Protein AF-A0A8B7SI83-F1 (afdb_monomer)

InterPro domains:
  IPR024132 Akirin [PTHR13293] (105-160)

Organism: Hipposideros armiger (NCBI:txid186990)

Foldseek 3Di:
DDDDDPDDDPPPPVVVVPDPDDPPDDDDDDDDDDDPDDDDPDDDDDDDDPDPDPDDPDDDDPDDPDPPVPDDPPVRVVVVVVVVVVVVVVVVVVVVVVVVVVVVVVVVVVVVVVVVVVVVVVVVVVVVVVVVVVVVVVVVVVVVVVCCVVPVPDPPPPDD

Secondary structure (DSSP, 8-state):
----------TTSGGGTS----SS--PPPPPPPPPS--PPS--PPPP------PPP----PPPPTT----PPPHHHHHHHHHHHHHHHHHHHHHHHHHHHHHHHHHHHHHHHHHHHHHHHHHHHHHHHHHHHHHHHHHHHHHHHHHHHHHHTTS------

Sequence (160 aa):
MACGATLKRPMEFEAALLSPGSPKRRRCAPLPGPTPGLRPPDAEPPPPLLQMQNPPPTLQQPAPPGSERRLPTPEQIFQNIKQEYSRYQRWRHLEVVLNQSEACVGIICERLLKDYEDKIREEYEQILNTKLAEQYESFVKFTHDQIMRRYGTRPTSYVS

Mean predicted aligned error: 20.82 Å

pLDDT: mean 72.77, std 23.45, range [38.47, 98.69]

Radius of gyration: 40.63 Å; Cα contacts (8 Å, |Δi|>4): 3; chains: 1; bounding box: 76×54×130 Å

Structure (mmCIF, N/CA/C/O backbone):
data_AF-A0A8B7SI83-F1
#
_entry.id   AF-A0A8B7SI83-F1
#
loop_
_atom_site.group_PDB
_atom_site.id
_atom_site.type_symbol
_atom_site.label_atom_id
_atom_site.label_alt_id
_atom_site.label_comp_id
_atom_site.label_asym_id
_atom_site.label_entity_id
_atom_site.label_seq_id
_atom_site.pdbx_PDB_ins_code
_atom_site.Cartn_x
_atom_site.Cartn_y
_atom_site.Cartn_z
_atom_site.occupancy
_atom_site.B_iso_or_equiv
_atom_site.auth_seq_id
_atom_site.auth_comp_id
_atom_site.auth_asym_id
_atom_site.auth_atom_id
_atom_site.pdbx_PDB_model_num
ATOM 1 N N . MET A 1 1 ? 41.510 -4.074 -10.017 1.00 46.84 1 MET A N 1
ATOM 2 C CA . MET A 1 1 ? 41.466 -4.038 -8.540 1.00 46.84 1 MET A CA 1
ATOM 3 C C . MET A 1 1 ? 40.777 -2.753 -8.098 1.00 46.84 1 MET A C 1
AT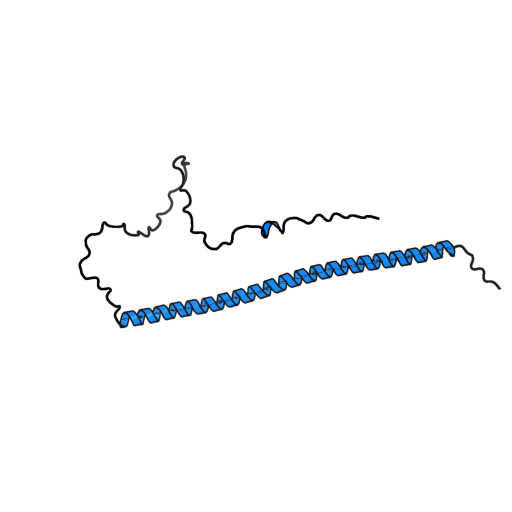OM 5 O O . MET A 1 1 ? 41.033 -1.732 -8.715 1.00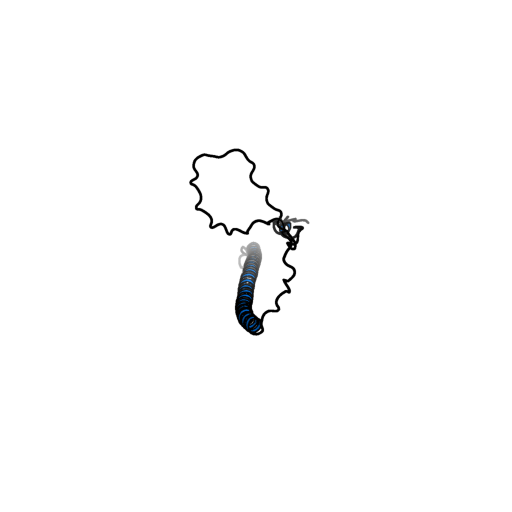 46.84 1 MET A O 1
ATOM 9 N N . ALA A 1 2 ? 39.937 -2.865 -7.061 1.00 47.00 2 ALA A N 1
ATOM 10 C CA . ALA A 1 2 ? 39.364 -1.832 -6.182 1.00 47.00 2 ALA A CA 1
ATOM 11 C C . ALA A 1 2 ? 38.602 -0.636 -6.799 1.00 47.00 2 ALA A C 1
ATOM 13 O O . ALA A 1 2 ? 39.195 0.344 -7.231 1.00 47.00 2 ALA A O 1
ATOM 14 N N . CYS A 1 3 ? 37.269 -0.663 -6.681 1.00 46.12 3 CYS A N 1
ATOM 15 C CA . CYS A 1 3 ? 36.423 0.532 -6.696 1.00 46.12 3 CYS A CA 1
ATOM 16 C C . CYS A 1 3 ? 35.542 0.489 -5.436 1.00 46.12 3 CYS A C 1
ATOM 18 O O . CYS A 1 3 ? 34.572 -0.262 -5.375 1.00 46.12 3 CYS A O 1
ATOM 20 N N . GLY A 1 4 ? 35.948 1.205 -4.386 1.00 49.06 4 GLY A N 1
ATOM 21 C CA . GLY A 1 4 ? 35.218 1.291 -3.121 1.00 49.06 4 GLY A CA 1
ATOM 22 C C . GLY A 1 4 ? 34.295 2.504 -3.123 1.00 49.06 4 GLY A C 1
ATOM 23 O O . GLY A 1 4 ? 34.754 3.620 -2.907 1.00 49.06 4 GLY A O 1
ATOM 24 N N . ALA A 1 5 ? 33.004 2.293 -3.376 1.00 52.00 5 ALA A N 1
ATOM 25 C CA . ALA A 1 5 ? 31.980 3.311 -3.173 1.00 52.00 5 ALA A CA 1
ATOM 26 C C . ALA A 1 5 ? 31.503 3.254 -1.714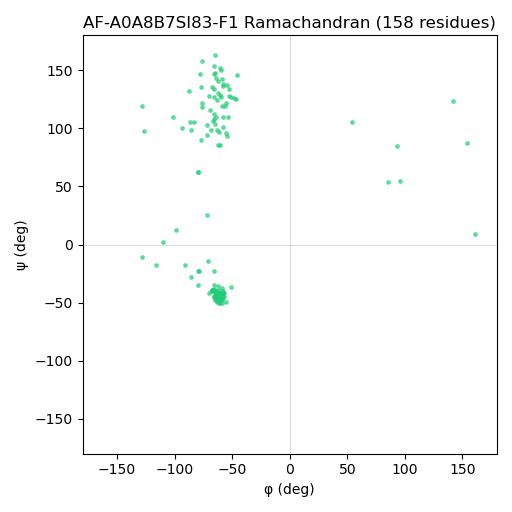 1.00 52.00 5 ALA A C 1
ATOM 28 O O . ALA A 1 5 ? 30.782 2.338 -1.319 1.00 52.00 5 ALA A O 1
ATOM 29 N N . THR A 1 6 ? 31.913 4.217 -0.891 1.00 56.81 6 THR A N 1
ATOM 30 C CA . THR A 1 6 ? 31.430 4.344 0.490 1.00 56.81 6 THR A CA 1
ATOM 31 C C . THR A 1 6 ? 30.034 4.963 0.472 1.00 56.81 6 THR A C 1
ATOM 33 O O . THR A 1 6 ? 29.881 6.183 0.518 1.00 56.81 6 THR A O 1
ATOM 36 N N . LEU A 1 7 ? 28.994 4.132 0.387 1.00 47.88 7 LEU A N 1
ATOM 37 C CA . LEU A 1 7 ? 27.621 4.578 0.617 1.00 47.88 7 LEU A CA 1
ATOM 38 C C . LEU A 1 7 ? 27.481 4.975 2.095 1.00 47.88 7 LEU A C 1
ATOM 40 O O . LEU A 1 7 ? 27.459 4.120 2.983 1.00 47.88 7 LEU A O 1
ATOM 44 N N . LYS A 1 8 ? 27.412 6.284 2.371 1.00 60.12 8 LYS A N 1
ATOM 45 C CA . LYS A 1 8 ? 27.001 6.812 3.679 1.00 60.12 8 LYS A CA 1
ATOM 46 C C . LYS A 1 8 ? 25.598 6.281 3.979 1.00 60.12 8 LYS A C 1
ATOM 48 O O . LYS A 1 8 ? 24.634 6.706 3.350 1.00 60.12 8 LYS A O 1
ATOM 53 N N . ARG A 1 9 ? 25.475 5.373 4.949 1.00 57.16 9 ARG A N 1
ATOM 54 C CA . ARG A 1 9 ? 24.176 5.053 5.554 1.00 57.16 9 ARG A CA 1
ATOM 55 C C . ARG A 1 9 ? 23.689 6.308 6.298 1.00 57.16 9 ARG A C 1
ATOM 57 O O . ARG A 1 9 ? 24.461 6.821 7.111 1.00 57.16 9 ARG A O 1
ATOM 64 N N . PRO A 1 10 ? 22.472 6.825 6.060 1.00 52.47 10 PRO A N 1
ATOM 65 C CA . PRO A 1 10 ? 21.896 7.831 6.941 1.00 52.47 10 PRO A CA 1
ATOM 66 C C . PRO A 1 10 ? 21.642 7.179 8.306 1.00 52.47 10 PRO A C 1
ATOM 68 O O . PRO A 1 10 ? 20.785 6.311 8.461 1.00 52.47 10 PRO A O 1
ATOM 71 N N . MET A 1 11 ? 22.460 7.553 9.289 1.00 53.53 11 MET A N 1
ATOM 72 C CA . MET A 1 11 ? 22.393 7.071 10.666 1.00 53.53 11 MET A CA 1
ATOM 73 C C . MET A 1 11 ? 21.290 7.820 11.433 1.00 53.53 11 MET A C 1
ATOM 75 O O . MET A 1 11 ? 21.576 8.546 12.374 1.00 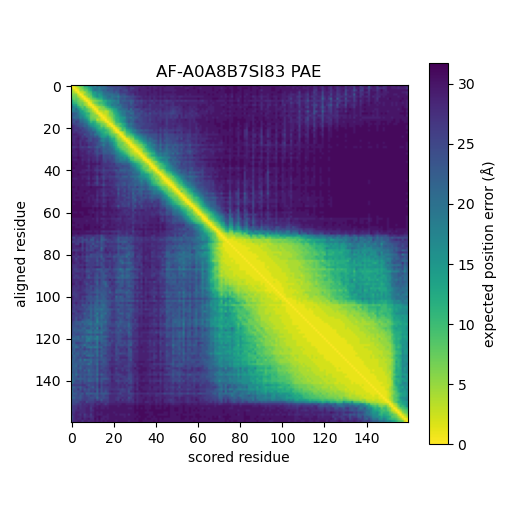53.53 11 MET A O 1
ATOM 79 N N . GLU A 1 12 ? 20.031 7.680 11.013 1.00 55.41 12 GLU A N 1
ATOM 80 C CA . GLU A 1 12 ? 18.885 8.186 11.795 1.00 55.41 12 GLU A CA 1
ATOM 81 C C . GLU A 1 12 ? 17.947 7.080 12.291 1.00 55.41 12 GLU A C 1
ATOM 83 O O . GLU A 1 12 ? 17.223 7.289 13.259 1.00 55.41 12 GLU A O 1
ATOM 88 N N . PHE A 1 13 ? 17.994 5.872 11.719 1.00 42.78 13 PHE A N 1
ATOM 89 C CA . PHE A 1 13 ? 17.042 4.821 12.096 1.00 42.78 13 PHE A CA 1
ATOM 90 C C . PHE A 1 13 ? 17.457 3.995 13.333 1.00 42.78 13 PHE A C 1
ATOM 92 O O . PHE A 1 13 ? 16.597 3.526 14.073 1.00 42.78 13 PHE A O 1
ATOM 99 N N . GLU A 1 14 ? 18.756 3.846 13.629 1.00 46.41 14 GLU A N 1
ATOM 100 C CA . GLU A 1 14 ? 19.207 3.031 14.778 1.00 46.41 14 GLU A CA 1
ATOM 101 C C . GLU A 1 14 ? 19.086 3.729 16.142 1.00 46.41 14 GLU A C 1
ATOM 103 O O . GLU A 1 14 ? 18.952 3.055 17.165 1.00 46.41 14 GLU A O 1
ATOM 108 N N . ALA A 1 15 ? 19.055 5.066 16.187 1.00 51.84 15 ALA A N 1
ATOM 109 C CA . ALA A 1 15 ? 18.911 5.801 17.447 1.00 51.84 15 ALA A CA 1
ATOM 110 C C . ALA A 1 15 ? 17.538 5.571 18.116 1.00 51.84 15 ALA A C 1
ATOM 112 O O . ALA A 1 15 ? 17.412 5.702 19.334 1.00 51.84 15 ALA A O 1
ATOM 113 N N . ALA A 1 16 ? 16.521 5.172 17.342 1.00 51.03 16 ALA A N 1
ATOM 114 C CA . ALA A 1 16 ? 15.191 4.848 17.854 1.00 51.03 16 ALA A CA 1
ATOM 115 C C . ALA A 1 16 ? 15.102 3.443 18.484 1.00 51.03 16 ALA A C 1
ATOM 117 O O . ALA A 1 16 ? 14.237 3.214 19.329 1.00 51.03 16 ALA A O 1
ATOM 118 N N . LEU A 1 17 ? 15.996 2.513 18.118 1.00 47.44 17 LEU A N 1
ATOM 119 C CA . LEU A 1 17 ? 15.967 1.122 18.599 1.00 47.44 17 LEU A CA 1
ATOM 120 C C . LEU A 1 17 ? 16.792 0.896 19.874 1.00 47.44 17 LEU A C 1
ATOM 122 O O . LEU A 1 17 ? 16.575 -0.089 20.576 1.00 47.44 17 LEU A O 1
ATOM 126 N N . LEU A 1 18 ? 17.705 1.814 20.205 1.00 50.91 18 LEU A N 1
ATOM 127 C CA . LEU A 1 18 ? 18.570 1.735 21.389 1.00 50.91 18 LEU A CA 1
ATOM 128 C C . LEU A 1 18 ? 18.072 2.573 22.577 1.00 50.91 18 LEU A C 1
ATOM 130 O O . LEU A 1 18 ? 18.808 2.760 23.544 1.00 50.91 18 LEU A O 1
ATOM 134 N N . SER A 1 19 ? 16.830 3.070 22.543 1.00 45.09 19 SER A N 1
ATOM 135 C CA . SER A 1 19 ? 16.259 3.799 23.679 1.00 45.09 19 SER A CA 1
ATOM 136 C C . SER A 1 19 ? 16.015 2.845 24.865 1.00 45.09 19 SER A C 1
ATOM 138 O O . SER A 1 19 ? 15.183 1.939 24.761 1.00 45.09 19 SER A O 1
ATOM 140 N N . PRO A 1 20 ? 16.698 3.011 26.014 1.00 46.06 20 PRO A N 1
ATOM 141 C CA . PRO A 1 20 ? 16.449 2.195 27.188 1.00 46.06 20 PRO A CA 1
ATOM 142 C C . PRO A 1 20 ? 15.260 2.779 27.958 1.00 46.06 20 PRO A C 1
ATOM 144 O O . PRO A 1 20 ? 15.399 3.787 28.649 1.00 46.06 20 PRO A O 1
ATOM 147 N N . GLY A 1 21 ? 14.088 2.140 27.885 1.00 40.12 21 GLY A N 1
ATOM 148 C CA . GLY A 1 21 ? 13.020 2.414 28.853 1.00 40.12 21 GLY A CA 1
ATOM 149 C C . GLY A 1 21 ? 11.593 2.154 28.382 1.00 40.12 21 GLY A C 1
ATOM 150 O O . GLY A 1 21 ? 10.886 3.065 27.966 1.00 40.12 21 GLY A O 1
ATOM 151 N N . SER A 1 22 ? 11.132 0.919 28.553 1.00 38.47 22 SER A N 1
ATOM 152 C CA . SER A 1 22 ? 9.735 0.491 28.423 1.00 38.47 22 SER A CA 1
ATOM 153 C C . SER A 1 22 ? 8.760 1.379 29.241 1.00 38.47 22 SER A C 1
ATOM 155 O O . SER A 1 22 ? 8.934 1.491 30.456 1.00 38.47 22 SER A O 1
ATOM 157 N N . PRO A 1 23 ? 7.679 1.954 28.665 1.00 49.28 23 PRO A N 1
ATOM 158 C CA . PRO A 1 23 ? 6.766 2.878 29.369 1.00 49.28 23 PRO A CA 1
ATOM 159 C C . PRO A 1 23 ? 5.814 2.286 30.432 1.00 49.28 23 PRO A C 1
ATOM 161 O O . PRO A 1 23 ? 4.764 2.871 30.710 1.00 49.28 23 PRO A O 1
ATOM 164 N N . LYS A 1 24 ? 6.121 1.148 31.067 1.00 48.81 24 LYS A N 1
ATOM 165 C CA . LYS A 1 24 ? 5.250 0.550 32.098 1.00 48.81 24 LYS A CA 1
ATOM 166 C C . LYS A 1 24 ? 5.812 0.862 33.489 1.00 48.81 24 LYS A C 1
ATOM 168 O O . LYS A 1 24 ? 6.813 0.286 33.894 1.00 48.81 24 LYS A O 1
ATOM 173 N N . ARG A 1 25 ? 5.105 1.739 34.223 1.00 52.25 25 ARG A N 1
ATOM 174 C CA . ARG A 1 25 ? 5.351 2.252 35.599 1.00 52.25 25 ARG A CA 1
ATOM 175 C C . ARG A 1 25 ? 6.090 3.596 35.708 1.00 52.25 25 ARG A C 1
ATOM 177 O O . ARG A 1 25 ? 7.017 3.734 36.498 1.00 52.25 25 ARG A O 1
ATOM 184 N N . ARG A 1 26 ? 5.593 4.648 35.051 1.00 51.69 26 ARG A N 1
ATOM 185 C CA . ARG A 1 26 ? 5.762 6.009 35.593 1.00 51.69 26 ARG A CA 1
ATOM 186 C C . ARG A 1 26 ? 4.625 6.292 36.576 1.00 51.69 26 ARG A C 1
ATOM 188 O O . ARG A 1 26 ? 3.517 6.623 36.174 1.00 51.69 26 ARG A O 1
ATOM 195 N N . ARG A 1 27 ? 4.896 6.138 37.877 1.00 56.69 27 ARG A N 1
ATOM 196 C CA . ARG A 1 27 ? 4.159 6.904 38.894 1.00 56.69 27 ARG A CA 1
ATOM 197 C C . ARG A 1 27 ? 4.460 8.375 38.622 1.00 56.69 27 ARG A C 1
ATOM 199 O O . ARG A 1 27 ? 5.628 8.723 38.468 1.00 56.69 27 ARG A O 1
ATOM 206 N N . CYS A 1 28 ? 3.432 9.212 38.549 1.00 48.41 28 CYS A N 1
ATOM 207 C CA . CYS A 1 28 ? 3.611 10.653 38.447 1.00 48.41 28 CYS A CA 1
ATOM 208 C C . CYS A 1 28 ? 4.453 11.138 39.638 1.00 48.41 28 CYS A C 1
ATOM 210 O O . CYS A 1 28 ? 4.057 10.946 40.788 1.00 48.41 28 CYS A O 1
ATOM 212 N N . ALA A 1 29 ? 5.614 11.732 39.364 1.00 58.22 29 ALA A N 1
ATOM 213 C CA . ALA A 1 29 ? 6.311 12.557 40.340 1.00 58.22 29 ALA A CA 1
ATOM 214 C C . ALA A 1 29 ? 5.589 13.917 40.401 1.00 58.22 29 ALA A C 1
ATOM 216 O O . ALA A 1 29 ? 5.250 14.448 39.338 1.00 58.22 29 ALA A O 1
ATOM 217 N N . PRO A 1 30 ? 5.320 14.484 41.589 1.00 46.69 30 PRO A N 1
ATOM 218 C CA . PRO A 1 30 ? 4.791 15.838 41.693 1.00 46.69 30 PRO A CA 1
ATOM 219 C C . PRO A 1 30 ? 5.790 16.821 41.074 1.00 46.69 30 PRO A C 1
ATOM 221 O O . PRO A 1 30 ? 6.977 16.783 41.396 1.00 46.69 30 PRO A O 1
ATOM 224 N N . LEU A 1 31 ? 5.317 17.677 40.168 1.00 49.19 31 LEU A N 1
ATOM 225 C CA . LEU A 1 31 ? 6.125 18.760 39.614 1.00 49.19 31 LEU A CA 1
ATOM 226 C C . LEU A 1 31 ? 6.534 19.726 40.744 1.00 49.19 31 LEU A C 1
ATOM 228 O O . LEU A 1 31 ? 5.705 19.999 41.619 1.00 49.19 31 LEU A O 1
ATOM 232 N N . PRO A 1 32 ? 7.769 20.263 40.745 1.00 52.22 32 PRO A N 1
ATOM 233 C CA . PRO A 1 32 ? 8.152 21.321 41.672 1.00 52.22 32 PRO A CA 1
ATOM 234 C C . PRO A 1 32 ? 7.238 22.535 41.467 1.00 52.22 32 PRO A C 1
ATOM 236 O O . PRO A 1 32 ? 7.061 22.998 40.340 1.00 52.22 32 PRO A O 1
ATOM 239 N N . GLY A 1 33 ? 6.626 23.018 42.549 1.00 53.41 33 GLY A N 1
ATOM 240 C CA . GLY A 1 33 ? 5.800 24.224 42.528 1.00 53.41 33 GLY A CA 1
ATOM 241 C C . GLY A 1 33 ? 6.613 25.486 42.193 1.00 53.41 33 GLY A C 1
ATOM 242 O O . GLY A 1 33 ? 7.842 25.469 42.296 1.00 53.41 33 GLY A O 1
ATOM 243 N N . PRO A 1 34 ? 5.947 26.588 41.804 1.00 47.03 34 PRO A N 1
ATOM 244 C CA . PRO A 1 34 ? 6.630 27.822 41.445 1.00 47.03 34 PRO A CA 1
ATOM 245 C C . PRO A 1 34 ? 7.300 28.463 42.667 1.00 47.03 34 PRO A C 1
ATOM 247 O O . PRO A 1 34 ? 6.708 28.574 43.742 1.00 47.03 34 PRO A O 1
ATOM 250 N N . THR A 1 35 ? 8.542 28.901 42.476 1.00 45.00 35 THR A N 1
ATOM 251 C CA . THR A 1 35 ? 9.337 29.700 43.412 1.00 45.00 35 THR A CA 1
ATOM 252 C C . THR A 1 35 ? 8.622 31.016 43.762 1.00 45.00 35 THR A C 1
ATOM 254 O O . THR A 1 35 ? 8.112 31.686 42.861 1.00 45.00 35 THR A O 1
ATOM 257 N N . PRO A 1 36 ? 8.595 31.447 45.038 1.00 42.16 36 PRO A N 1
ATOM 258 C CA . PRO A 1 36 ? 8.058 32.750 45.409 1.00 42.16 36 PRO A CA 1
ATOM 259 C C . PRO A 1 36 ? 9.053 33.852 45.041 1.00 42.16 36 PRO A C 1
ATOM 261 O O . PRO A 1 36 ? 10.154 33.909 45.584 1.00 42.16 36 PRO A O 1
ATOM 264 N N . GLY A 1 37 ? 8.648 34.753 44.155 1.00 49.56 37 GLY A N 1
ATOM 265 C CA . GLY A 1 37 ? 9.370 35.994 43.897 1.00 49.56 37 GLY A CA 1
ATOM 266 C C . GLY A 1 37 ? 9.347 36.352 42.422 1.00 49.56 37 GLY A C 1
ATOM 267 O O . GLY A 1 37 ? 9.823 35.580 41.603 1.00 49.56 37 GLY A O 1
ATOM 268 N N . LEU A 1 38 ? 8.843 37.554 42.135 1.00 43.66 38 LEU A N 1
ATOM 269 C CA . LEU A 1 38 ? 8.639 38.189 40.824 1.00 43.66 38 LEU A CA 1
ATOM 270 C C . LEU A 1 38 ? 7.233 37.967 40.232 1.00 43.66 38 LEU A C 1
ATOM 272 O O . LEU A 1 38 ? 6.990 37.086 39.414 1.00 43.66 38 LEU A O 1
ATOM 276 N N . ARG A 1 39 ? 6.295 38.830 40.651 1.00 46.56 39 ARG A N 1
ATOM 277 C CA . ARG A 1 39 ? 5.042 39.109 39.930 1.00 46.56 39 ARG A CA 1
ATOM 278 C C . ARG A 1 39 ? 5.276 40.229 38.903 1.00 46.56 39 ARG A C 1
ATOM 280 O O . ARG A 1 39 ? 5.798 41.269 39.304 1.00 46.56 39 ARG A O 1
ATOM 287 N N . PRO A 1 40 ? 4.834 40.082 37.646 1.00 42.75 40 PRO A N 1
ATOM 288 C CA . PRO A 1 40 ? 4.519 41.206 36.761 1.00 42.75 40 PRO A CA 1
ATOM 289 C C . PRO A 1 40 ? 3.146 41.818 37.128 1.00 42.75 40 PRO A C 1
ATOM 291 O O . PRO A 1 40 ? 2.267 41.068 37.568 1.00 42.75 40 PRO A O 1
ATOM 294 N N . PRO A 1 41 ? 2.932 43.141 36.979 1.00 52.06 41 PRO A N 1
ATOM 295 C CA . PRO A 1 41 ? 1.600 43.739 37.046 1.00 52.06 41 PRO A CA 1
ATOM 296 C C . PRO A 1 41 ? 0.853 43.439 35.732 1.00 52.06 41 PRO A C 1
ATOM 298 O O . PRO A 1 41 ? 1.493 43.184 34.720 1.00 52.06 41 PRO A O 1
ATOM 301 N N . ASP A 1 42 ? -0.477 43.479 35.743 1.00 52.00 42 ASP A N 1
ATOM 302 C CA . ASP A 1 42 ? -1.368 43.296 34.577 1.00 52.00 42 ASP A CA 1
ATOM 303 C C . ASP A 1 42 ? -1.749 41.861 34.181 1.00 52.00 42 ASP A C 1
ATOM 305 O O . ASP A 1 42 ? -1.693 41.469 33.017 1.00 52.00 42 ASP A O 1
ATOM 309 N N . ALA A 1 43 ? -2.284 41.101 35.139 1.00 45.50 43 ALA A N 1
ATOM 310 C CA . ALA A 1 43 ? -3.194 40.004 34.815 1.00 45.50 43 ALA A CA 1
ATOM 311 C C . ALA A 1 43 ? -4.489 40.116 35.636 1.00 45.50 43 ALA A C 1
ATOM 313 O O . ALA A 1 43 ? -4.463 40.090 36.867 1.00 45.50 43 ALA A O 1
ATOM 314 N N . GLU A 1 44 ? -5.602 40.258 34.914 1.00 48.50 44 GLU A N 1
ATOM 315 C CA . GLU A 1 44 ? -6.992 40.170 35.380 1.00 48.50 44 GLU A CA 1
ATOM 316 C C . GLU A 1 44 ? -7.227 38.945 36.291 1.00 48.50 44 GLU A C 1
ATOM 318 O O . GLU A 1 44 ? -6.617 37.888 36.079 1.00 48.50 44 GLU A O 1
ATOM 323 N N . PRO A 1 45 ? -8.112 39.045 37.302 1.00 57.88 45 PRO A N 1
ATOM 324 C CA . PRO A 1 45 ? -8.393 37.930 38.193 1.00 57.88 45 PRO A CA 1
ATOM 325 C C . PRO A 1 45 ? -9.079 36.778 37.433 1.00 57.88 45 PRO A C 1
ATOM 327 O O . PRO A 1 45 ? -10.039 37.004 36.695 1.00 57.88 45 PRO A O 1
ATOM 330 N N . PRO A 1 46 ? -8.641 35.518 37.617 1.00 55.50 46 PRO A N 1
ATOM 331 C CA . PRO A 1 46 ? -9.332 34.373 37.039 1.00 55.50 46 PRO A CA 1
ATOM 332 C C . PRO A 1 46 ? -10.729 34.210 37.670 1.00 55.50 46 PRO A C 1
ATOM 334 O O . PRO A 1 46 ? -10.898 34.482 38.864 1.00 55.50 46 PRO A O 1
ATOM 337 N N . PRO A 1 47 ? -11.735 33.742 36.904 1.00 56.97 47 PRO A N 1
ATOM 338 C CA . PRO A 1 47 ? -13.083 33.524 37.421 1.00 56.97 47 PRO A CA 1
ATOM 339 C C . PRO A 1 47 ? -13.066 32.501 38.569 1.00 56.97 47 PRO A C 1
ATOM 341 O O . PRO A 1 47 ? -12.216 31.603 38.577 1.00 56.97 47 PRO A O 1
ATOM 344 N N . PRO A 1 48 ? -13.994 32.599 39.543 1.00 50.22 48 PRO A N 1
ATOM 345 C CA . PRO A 1 48 ? -14.011 31.694 40.680 1.00 50.22 48 PRO A CA 1
ATOM 346 C C . PRO A 1 48 ? -14.285 30.276 40.182 1.00 50.22 48 PRO A C 1
ATOM 348 O O . PRO A 1 48 ? -15.383 29.945 39.733 1.00 50.22 48 PRO A O 1
ATOM 351 N N . LEU A 1 49 ? -13.257 29.432 40.262 1.00 47.06 49 LEU A N 1
ATOM 352 C CA . LEU A 1 49 ? -13.398 27.993 40.122 1.00 47.06 49 LEU A CA 1
ATOM 353 C C . LEU A 1 49 ? -14.434 27.546 41.152 1.00 47.06 49 LEU A C 1
ATOM 355 O O . LEU A 1 49 ? -14.247 27.778 42.348 1.00 47.06 49 LEU A O 1
ATOM 359 N N . LEU A 1 50 ? -15.519 26.915 40.691 1.00 44.50 50 LEU A N 1
ATOM 360 C CA . LEU A 1 50 ? -16.422 26.160 41.551 1.00 44.50 50 LEU A CA 1
ATOM 361 C C . LEU A 1 50 ? -15.580 25.119 42.282 1.00 44.50 50 LEU A C 1
ATOM 363 O O . LEU A 1 50 ? -15.226 24.067 41.748 1.00 44.50 50 LEU A O 1
ATOM 367 N N . GLN A 1 51 ? -15.192 25.483 43.496 1.00 43.22 51 GLN A N 1
ATOM 368 C CA . GLN A 1 51 ? -14.385 24.682 44.379 1.00 43.22 51 GLN A CA 1
ATOM 369 C C . GLN A 1 51 ? -15.228 23.458 44.720 1.00 43.22 51 GLN A C 1
ATOM 371 O O . GLN A 1 51 ? -16.167 23.536 45.511 1.00 43.22 51 GLN A O 1
ATOM 376 N N . MET A 1 52 ? -14.910 22.320 44.104 1.00 47.38 52 MET A N 1
ATOM 377 C CA . MET A 1 52 ? -15.260 21.022 44.665 1.00 47.38 52 MET A CA 1
ATOM 378 C C . MET A 1 52 ? -14.530 20.918 46.002 1.00 47.38 52 MET A C 1
ATOM 380 O O . MET A 1 52 ? -13.392 20.457 46.084 1.00 47.38 52 MET A O 1
ATOM 384 N N . GLN A 1 53 ? -15.165 21.458 47.042 1.00 41.84 53 GLN A N 1
ATOM 385 C CA . GLN A 1 53 ? -14.740 21.312 48.420 1.00 41.84 53 GLN A CA 1
ATOM 386 C C . GLN A 1 53 ? -14.836 19.830 48.767 1.00 41.84 53 GLN A C 1
ATOM 388 O O . GLN A 1 53 ? -15.900 19.317 49.103 1.00 41.84 53 GLN A O 1
ATOM 393 N N . ASN A 1 54 ? -13.701 19.140 48.697 1.00 38.47 54 ASN A N 1
ATOM 394 C CA . ASN A 1 54 ? -13.479 18.019 49.590 1.00 38.47 54 ASN A CA 1
ATOM 395 C C . ASN A 1 54 ? -13.466 18.586 51.021 1.00 38.47 54 ASN A C 1
ATOM 397 O O . ASN A 1 54 ? -12.696 19.517 51.281 1.00 38.47 54 ASN A O 1
ATOM 401 N N . PRO A 1 55 ? -14.306 18.080 51.939 1.00 44.81 55 PRO A N 1
ATOM 402 C CA . PRO A 1 55 ? -14.306 18.556 53.313 1.00 44.81 55 PRO A CA 1
ATOM 403 C C . PRO A 1 55 ? -12.966 18.230 54.004 1.00 44.81 55 PRO A C 1
ATOM 405 O O . PRO A 1 55 ? -12.337 17.216 53.683 1.00 44.81 55 PRO A O 1
ATOM 408 N N . PRO A 1 56 ? -12.502 19.081 54.939 1.00 44.72 5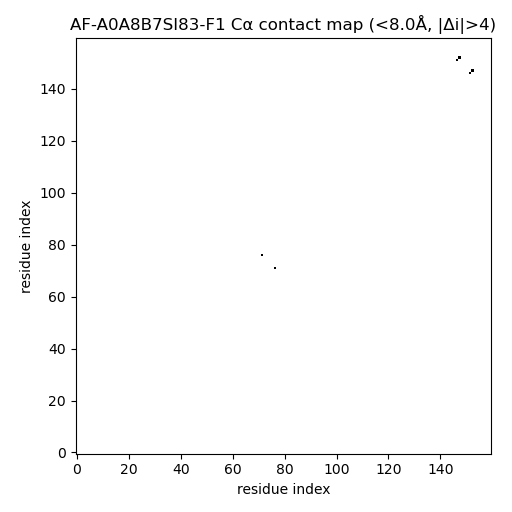6 PRO A N 1
ATOM 409 C CA . PRO A 1 56 ? -11.238 18.884 55.646 1.00 44.72 56 PRO A CA 1
ATOM 410 C C . PRO A 1 56 ? -11.283 17.629 56.538 1.00 44.72 56 PRO A C 1
ATOM 412 O O . PRO A 1 56 ? -12.361 17.264 57.016 1.00 44.72 56 PRO A O 1
ATOM 415 N N . PRO A 1 57 ? -10.132 16.983 56.822 1.00 45.59 57 PRO A N 1
ATOM 416 C CA . PRO A 1 57 ? -10.076 15.881 57.773 1.00 45.59 57 PRO A CA 1
ATOM 417 C C . PRO A 1 57 ? -10.338 16.450 59.168 1.00 45.59 57 PRO A C 1
ATOM 419 O O . PRO A 1 57 ? -9.469 17.048 59.799 1.00 45.59 57 PRO A O 1
ATOM 422 N N . THR A 1 58 ? -11.575 16.322 59.635 1.00 42.09 58 THR A N 1
ATOM 423 C CA . THR A 1 58 ? -11.936 16.661 61.007 1.00 42.09 58 THR A CA 1
ATOM 424 C C . THR A 1 58 ? -11.304 15.615 61.918 1.00 42.09 58 THR A C 1
ATOM 426 O O . THR A 1 58 ? -11.458 14.414 61.689 1.00 42.09 58 THR A O 1
ATOM 429 N N . LEU A 1 59 ? -10.562 16.074 62.929 1.00 46.31 59 LEU A N 1
ATOM 430 C CA .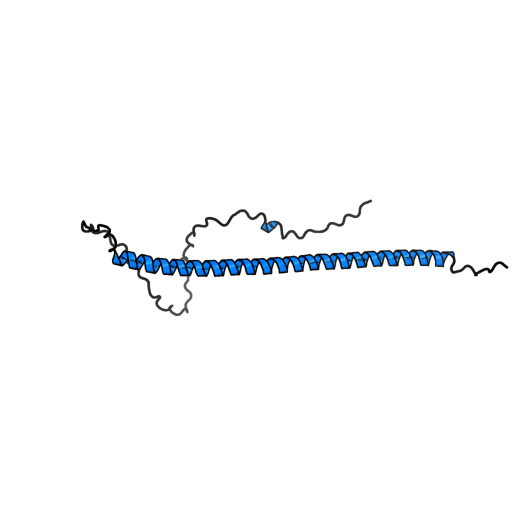 LEU A 1 59 ? -10.056 15.240 64.015 1.00 46.31 59 LEU A CA 1
ATOM 431 C C . LEU A 1 59 ? -11.187 14.349 64.541 1.00 46.31 59 LEU A C 1
ATOM 433 O O . LEU A 1 59 ? -12.273 14.815 64.879 1.00 46.31 59 LEU A O 1
ATOM 437 N N . GLN A 1 60 ? -10.899 13.055 64.532 1.00 43.75 60 GLN A N 1
ATOM 438 C CA . GLN A 1 60 ? -11.797 11.942 64.785 1.00 43.75 60 GLN A CA 1
ATOM 439 C C . GLN A 1 60 ? -12.432 12.074 66.182 1.00 43.75 60 GLN A C 1
ATOM 441 O O . GLN A 1 60 ? -11.803 11.764 67.191 1.00 43.75 60 GLN A O 1
ATOM 446 N N . GLN A 1 61 ? -13.685 12.534 66.253 1.00 47.06 61 GLN A N 1
ATOM 447 C CA . GLN A 1 61 ? -14.549 12.194 67.386 1.00 47.06 61 GLN A CA 1
ATOM 448 C C . GLN A 1 61 ? -14.793 10.674 67.364 1.00 47.06 61 GLN A C 1
ATOM 450 O O . GLN A 1 61 ? -14.919 10.108 66.271 1.00 47.06 61 GLN A O 1
ATOM 455 N N . PRO A 1 62 ? -14.868 9.994 68.524 1.00 42.56 62 PRO A N 1
ATOM 456 C CA . PRO A 1 62 ? -15.186 8.572 68.570 1.00 42.56 62 PRO A CA 1
ATOM 457 C C . PRO A 1 62 ? -16.548 8.337 67.913 1.00 42.56 62 PRO A C 1
ATOM 459 O O . PRO A 1 62 ? -17.557 8.902 68.334 1.00 42.56 62 PRO A O 1
ATOM 462 N N . ALA A 1 63 ? -16.562 7.538 66.848 1.00 45.69 63 ALA A N 1
ATOM 463 C CA . ALA A 1 63 ? -17.783 7.170 66.151 1.00 45.69 63 ALA A CA 1
ATOM 464 C C . ALA A 1 63 ? -18.758 6.461 67.114 1.00 45.69 63 ALA A C 1
ATOM 466 O O . ALA A 1 63 ? -18.311 5.668 67.949 1.00 45.69 63 ALA A O 1
ATOM 467 N N . PRO A 1 64 ? -20.079 6.695 66.999 1.00 50.91 64 PRO A N 1
ATOM 468 C CA . PRO A 1 64 ? -21.061 5.913 67.738 1.00 50.91 64 PRO A CA 1
ATOM 469 C C . PRO A 1 64 ? -20.909 4.420 67.386 1.00 50.91 64 PRO A C 1
ATOM 471 O O . PRO A 1 64 ? -20.711 4.084 66.212 1.00 50.91 64 PRO A O 1
ATOM 474 N N . PRO A 1 65 ? -20.993 3.509 68.372 1.00 48.72 65 PRO A N 1
ATOM 475 C CA . PRO A 1 65 ? -20.889 2.079 68.128 1.00 48.72 65 PRO A CA 1
ATOM 476 C C . PRO A 1 65 ? -22.174 1.627 67.430 1.00 48.72 65 PRO A C 1
ATOM 478 O O . PRO A 1 65 ? -23.225 1.533 68.056 1.00 48.72 65 PRO A O 1
ATOM 481 N N . GLY A 1 66 ? -22.119 1.409 66.115 1.00 46.59 66 GLY A N 1
ATOM 482 C CA . GLY A 1 66 ? -23.298 0.930 65.388 1.00 46.59 66 GLY A CA 1
ATOM 483 C C . GLY A 1 66 ? -23.323 1.110 63.876 1.00 46.59 66 GLY A C 1
ATOM 484 O O . GLY A 1 66 ? -24.360 0.855 63.271 1.00 46.59 66 GLY A O 1
ATOM 485 N N . SER A 1 67 ? -22.233 1.513 63.219 1.00 46.72 67 SER A N 1
ATOM 486 C CA . SER A 1 67 ? -22.133 1.395 61.761 1.00 46.72 67 SER A CA 1
ATOM 487 C C . SER A 1 67 ? -21.776 -0.041 61.372 1.00 46.72 67 SER A C 1
ATOM 489 O O . SER A 1 67 ? -20.749 -0.310 60.748 1.00 46.72 67 SER A O 1
ATOM 491 N N . GLU A 1 68 ? -22.668 -0.982 61.700 1.00 43.66 68 GLU A N 1
ATOM 492 C CA . GLU A 1 68 ? -22.803 -2.160 60.851 1.00 43.66 68 GLU A CA 1
ATOM 493 C C . GLU A 1 68 ? -22.910 -1.628 59.422 1.00 43.66 68 GLU A C 1
ATOM 495 O O . GLU A 1 68 ? -23.705 -0.723 59.144 1.00 43.66 68 GLU A O 1
ATOM 500 N N . ARG A 1 69 ? -22.058 -2.117 58.518 1.00 56.50 69 ARG A N 1
ATOM 501 C CA . ARG A 1 69 ? -22.265 -1.929 57.086 1.00 56.50 69 ARG A CA 1
ATOM 502 C C . ARG A 1 69 ? -23.668 -2.459 56.806 1.00 56.50 69 ARG A C 1
ATOM 504 O O . ARG A 1 69 ? -23.815 -3.666 56.645 1.00 56.50 69 ARG A O 1
ATOM 511 N N . ARG A 1 70 ? -24.688 -1.589 56.829 1.00 65.69 70 ARG A N 1
ATOM 512 C CA . ARG A 1 70 ? -26.064 -1.975 56.524 1.00 65.69 70 ARG A CA 1
ATOM 513 C C . ARG A 1 70 ? -25.994 -2.650 55.171 1.00 65.69 70 ARG A C 1
ATOM 515 O O . ARG A 1 70 ? -25.658 -2.004 54.177 1.00 65.69 70 ARG A O 1
ATOM 522 N N . LEU A 1 71 ? -26.208 -3.961 55.174 1.00 73.44 71 LEU A N 1
ATOM 523 C CA . LEU A 1 71 ? -26.324 -4.732 53.955 1.00 73.44 71 LEU A CA 1
ATOM 524 C C . LEU A 1 71 ? -27.385 -4.019 53.108 1.00 73.44 71 LEU A C 1
ATOM 526 O O . LEU A 1 71 ? -28.444 -3.679 53.647 1.00 73.44 71 LEU A O 1
ATOM 530 N N . PRO A 1 72 ? -27.080 -3.688 51.841 1.00 79.12 72 PRO A N 1
ATOM 531 C CA . PRO A 1 72 ? -28.028 -2.987 50.992 1.00 79.12 72 PRO A CA 1
ATOM 532 C C . PRO A 1 72 ? -29.336 -3.775 50.960 1.00 79.12 72 PRO A C 1
ATOM 534 O O . PRO A 1 72 ? -29.319 -5.006 50.889 1.00 79.12 72 PRO A O 1
ATOM 537 N N . THR A 1 73 ? -30.465 -3.071 51.053 1.00 90.75 73 THR A N 1
ATOM 538 C CA . THR A 1 73 ? -31.770 -3.734 50.996 1.00 90.75 73 THR A CA 1
ATOM 539 C C . THR A 1 73 ? -31.931 -4.456 49.654 1.00 90.75 73 THR A C 1
ATOM 541 O O . THR A 1 73 ? -31.332 -4.031 48.657 1.00 90.75 73 THR A O 1
ATOM 544 N N . PRO A 1 74 ? -32.725 -5.538 49.585 1.00 91.75 74 PRO A N 1
ATOM 545 C CA . PRO A 1 74 ? -32.928 -6.298 48.348 1.00 91.75 74 PRO A CA 1
ATOM 546 C C . PRO A 1 74 ? -33.314 -5.418 47.147 1.00 91.75 74 PRO A C 1
ATOM 548 O O . PRO A 1 74 ? -32.819 -5.611 46.035 1.00 91.75 74 PRO A O 1
ATOM 551 N N . GLU A 1 75 ? -34.114 -4.382 47.379 1.00 92.19 75 GLU A N 1
ATOM 552 C CA . GLU A 1 75 ? -34.541 -3.406 46.376 1.00 92.19 75 GLU A CA 1
ATOM 553 C C . GLU A 1 75 ? -33.373 -2.539 45.884 1.00 92.19 75 GLU A C 1
ATOM 555 O O . GLU A 1 75 ? -33.258 -2.254 44.690 1.00 92.19 75 GLU A O 1
ATOM 560 N N . GLN A 1 76 ? -32.468 -2.146 46.785 1.00 92.44 76 GLN A N 1
ATOM 561 C CA . GLN A 1 76 ? -31.245 -1.421 46.433 1.00 92.44 76 GLN A CA 1
ATOM 562 C C . GLN A 1 76 ? -30.280 -2.294 45.634 1.00 92.44 76 GLN A C 1
ATOM 564 O O . GLN A 1 76 ? -29.669 -1.813 44.678 1.00 92.44 76 GLN A O 1
ATOM 569 N N . ILE A 1 77 ? -30.160 -3.576 45.987 1.00 94.69 77 ILE A N 1
ATOM 570 C CA . ILE A 1 77 ? -29.353 -4.541 45.232 1.00 94.69 77 ILE A CA 1
ATOM 571 C C . ILE A 1 77 ? -29.907 -4.671 43.812 1.00 94.69 77 ILE A C 1
ATOM 573 O O . ILE A 1 77 ? -29.145 -4.576 42.850 1.00 94.69 77 ILE A O 1
ATOM 577 N N . PHE A 1 78 ? -31.226 -4.802 43.664 1.00 96.12 78 PHE A N 1
ATOM 578 C CA . PHE A 1 78 ? -31.867 -4.888 42.354 1.00 96.12 78 PHE A CA 1
ATOM 579 C C . PHE A 1 78 ? -31.600 -3.647 41.486 1.00 96.12 78 PHE A C 1
ATOM 581 O O . PHE A 1 78 ? -31.224 -3.770 40.316 1.00 96.12 78 PHE A O 1
ATOM 588 N N . GLN A 1 79 ? -31.720 -2.446 42.058 1.00 95.06 79 GLN A N 1
ATOM 589 C CA . GLN A 1 79 ? -31.426 -1.205 41.334 1.00 95.06 79 GLN A CA 1
ATOM 590 C C . GLN A 1 79 ? -29.947 -1.089 40.949 1.00 95.06 79 GLN A C 1
ATOM 592 O O . GLN A 1 79 ? -29.639 -0.704 39.819 1.00 95.06 79 GLN A O 1
ATOM 597 N N . ASN A 1 80 ? -29.032 -1.482 41.837 1.00 95.25 80 ASN A N 1
ATOM 598 C CA . ASN A 1 80 ? -27.600 -1.513 41.539 1.00 95.25 80 ASN A CA 1
ATOM 599 C C . ASN A 1 80 ? -27.275 -2.485 40.403 1.00 95.25 80 ASN A C 1
ATOM 601 O O . ASN A 1 80 ? -26.517 -2.129 39.504 1.00 95.25 80 ASN A O 1
ATOM 605 N N . ILE A 1 81 ? -27.873 -3.679 40.400 1.00 96.12 81 ILE A N 1
ATOM 606 C CA . ILE A 1 81 ? -27.688 -4.658 39.322 1.00 96.12 81 ILE A CA 1
ATOM 607 C C . ILE A 1 81 ? -28.191 -4.086 37.992 1.00 96.12 81 ILE A C 1
ATOM 609 O O . ILE A 1 81 ? -27.499 -4.192 36.982 1.00 96.12 81 ILE A O 1
ATOM 613 N N . LYS A 1 82 ? -29.355 -3.425 37.974 1.00 96.88 82 LYS A N 1
ATOM 614 C CA . LYS A 1 82 ? -29.908 -2.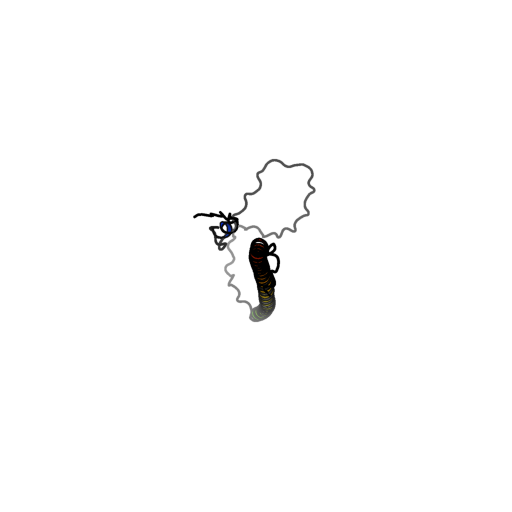803 36.759 1.00 96.88 82 LYS A CA 1
ATOM 615 C C . LYS A 1 82 ? -29.016 -1.676 36.222 1.00 96.88 82 LYS A C 1
ATOM 617 O O . LYS A 1 82 ? -28.801 -1.565 35.009 1.00 96.88 82 LYS A O 1
ATOM 622 N N . GLN A 1 83 ? -28.489 -0.843 37.117 1.00 96.12 83 GLN A N 1
ATOM 623 C CA . GLN A 1 83 ? -27.551 0.220 36.757 1.00 96.12 83 GLN A CA 1
ATOM 624 C C . GLN A 1 83 ? -26.229 -0.346 36.238 1.00 96.12 83 GLN A C 1
ATOM 626 O O . GLN A 1 83 ? -25.735 0.109 35.206 1.00 96.12 83 GLN A O 1
ATOM 631 N N . GLU A 1 84 ? -25.680 -1.358 36.906 1.00 96.44 84 GLU A N 1
ATOM 632 C CA . GLU A 1 84 ? -24.432 -1.984 36.483 1.00 96.44 84 GLU A CA 1
ATOM 633 C C . GLU A 1 84 ? -24.597 -2.716 35.152 1.00 96.44 84 GLU A C 1
ATOM 635 O O . GLU A 1 84 ? -23.777 -2.558 34.257 1.00 96.44 84 GLU A O 1
ATOM 640 N N . TYR A 1 85 ? -25.725 -3.389 34.932 1.00 96.94 85 TYR A N 1
ATOM 641 C CA . TYR A 1 85 ? -26.023 -3.986 33.634 1.00 96.94 85 TYR A CA 1
ATOM 642 C C . TYR A 1 85 ? -26.019 -2.939 32.512 1.00 96.94 85 TYR A C 1
ATOM 644 O O . TYR A 1 85 ? -25.452 -3.164 31.445 1.00 96.94 85 TYR A O 1
ATOM 652 N N . SER A 1 86 ? -26.582 -1.755 32.766 1.00 97.00 86 SER A N 1
ATOM 653 C CA . SER A 1 86 ? -26.568 -0.647 31.803 1.00 97.00 86 SER A CA 1
ATOM 654 C C . SER A 1 86 ? -25.150 -0.126 31.533 1.00 97.00 86 SER A C 1
ATOM 656 O O . SER A 1 86 ? -24.813 0.176 30.384 1.00 97.00 86 SER A O 1
ATOM 658 N N . ARG A 1 87 ? -24.297 -0.047 32.566 1.00 97.44 87 ARG A N 1
ATOM 659 C CA . ARG A 1 87 ? -22.876 0.312 32.416 1.00 97.44 87 ARG A CA 1
ATOM 660 C C . ARG A 1 87 ? -22.118 -0.733 31.603 1.00 97.44 87 ARG A C 1
ATOM 662 O O . ARG A 1 87 ? -21.423 -0.362 30.658 1.00 97.44 87 ARG A O 1
ATOM 669 N N . TYR A 1 88 ? -22.317 -2.011 31.907 1.00 96.56 88 TYR A N 1
ATOM 670 C CA . TYR A 1 88 ? -21.706 -3.123 31.188 1.00 96.56 88 TYR A CA 1
ATOM 671 C C . TYR A 1 88 ? -22.117 -3.154 29.709 1.00 96.56 88 TYR A C 1
ATOM 673 O O . TYR A 1 88 ? -21.265 -3.306 28.835 1.00 96.56 88 TYR A O 1
ATOM 681 N N . GLN A 1 89 ? -23.399 -2.933 29.400 1.00 94.56 89 GLN A N 1
ATOM 682 C CA . GLN A 1 89 ? -23.884 -2.861 28.015 1.00 94.56 89 GLN A CA 1
ATOM 683 C C . GLN A 1 89 ? -23.252 -1.700 27.239 1.00 94.56 89 GLN A C 1
ATOM 685 O O . GLN A 1 89 ? -22.815 -1.876 26.101 1.00 94.56 89 GLN A O 1
ATOM 690 N N . ARG A 1 90 ? -23.141 -0.519 27.862 1.00 96.44 90 ARG A N 1
ATOM 691 C CA . ARG A 1 90 ? -22.450 0.623 27.247 1.00 96.44 90 ARG A CA 1
ATOM 692 C C . ARG A 1 90 ? -20.973 0.310 26.998 1.00 96.44 90 ARG A C 1
ATOM 694 O O . ARG A 1 90 ? -20.473 0.616 25.920 1.00 96.44 90 ARG A O 1
ATOM 701 N N . TRP A 1 91 ? -20.295 -0.310 27.963 1.00 96.25 91 TRP A N 1
ATOM 702 C CA . TRP A 1 91 ? -18.891 -0.699 27.827 1.00 96.25 91 TRP A CA 1
ATOM 703 C C . TRP A 1 91 ? -18.684 -1.690 26.672 1.00 96.25 91 TRP A C 1
ATOM 705 O O . TRP A 1 91 ? -17.832 -1.455 25.822 1.00 96.25 91 TRP A O 1
ATOM 715 N N . ARG A 1 92 ? -19.541 -2.714 26.564 1.00 96.19 92 ARG A N 1
ATOM 716 C CA . ARG A 1 92 ? -19.542 -3.686 25.456 1.00 96.19 92 ARG A CA 1
ATOM 717 C C . ARG A 1 92 ? -19.729 -3.032 24.089 1.00 96.19 92 ARG A C 1
ATOM 719 O O . ARG A 1 92 ? -19.062 -3.413 23.134 1.00 96.19 92 ARG A O 1
ATOM 726 N N . HIS A 1 93 ? -20.631 -2.056 23.973 1.00 95.00 93 HIS A N 1
ATOM 727 C CA . HIS A 1 93 ? -20.818 -1.348 22.707 1.00 95.00 93 HIS A CA 1
ATOM 728 C C . HIS A 1 93 ? -19.567 -0.547 22.318 1.00 95.00 93 HIS A C 1
ATOM 730 O O . HIS A 1 93 ? -19.129 -0.621 21.172 1.00 95.00 93 HIS A O 1
ATOM 736 N N . LEU A 1 94 ? -18.956 0.162 23.276 1.00 95.00 94 LEU A N 1
ATOM 737 C CA . LEU A 1 94 ? -17.697 0.876 23.044 1.00 95.00 94 LEU A CA 1
ATOM 738 C C . LEU A 1 94 ? -16.566 -0.078 22.646 1.00 95.00 94 LEU A C 1
ATOM 740 O O . LEU A 1 94 ? -15.820 0.229 21.725 1.00 95.00 94 LEU A O 1
ATOM 744 N N . GLU A 1 95 ? -16.458 -1.233 23.302 1.00 93.81 95 GLU A N 1
ATOM 745 C CA . GLU A 1 95 ? -15.464 -2.260 22.981 1.00 93.81 95 GLU A CA 1
ATOM 746 C C . GLU A 1 95 ? -15.588 -2.730 21.524 1.00 93.81 95 GLU A C 1
ATOM 748 O O . GLU A 1 95 ? -14.585 -2.805 20.818 1.00 93.81 95 GLU A O 1
ATOM 753 N N . VAL A 1 96 ? -16.806 -2.976 21.032 1.00 93.94 96 VAL A N 1
ATOM 754 C CA . VAL A 1 96 ? -17.032 -3.356 19.625 1.00 93.94 96 VAL A CA 1
ATOM 755 C C . VAL A 1 96 ? -16.611 -2.240 18.666 1.00 93.94 96 VAL A C 1
ATOM 757 O O . VAL A 1 96 ? -15.944 -2.513 17.669 1.00 93.94 96 VAL A O 1
ATOM 760 N N . VAL A 1 97 ? -16.964 -0.988 18.968 1.00 93.62 97 VAL A N 1
ATOM 761 C CA . VAL A 1 97 ? -16.596 0.167 18.131 1.00 93.62 97 VAL A CA 1
ATOM 762 C C . VAL A 1 97 ? -15.077 0.358 18.093 1.00 93.62 97 VAL A C 1
ATOM 764 O O . VAL A 1 97 ? -14.516 0.583 17.021 1.00 93.62 97 VAL A O 1
ATOM 767 N N . LEU A 1 98 ? -14.400 0.218 19.236 1.00 92.62 98 LEU A N 1
ATOM 768 C CA . LEU A 1 98 ? -12.942 0.308 19.320 1.00 92.62 98 LEU A CA 1
ATOM 769 C C . LEU A 1 98 ? -12.270 -0.806 18.513 1.00 92.62 98 LEU A C 1
ATOM 771 O O . LEU A 1 98 ? -11.460 -0.497 17.644 1.00 92.62 98 LEU A O 1
ATOM 775 N N . ASN A 1 99 ? -12.676 -2.065 18.696 1.00 92.19 99 ASN A N 1
ATOM 776 C CA . ASN A 1 99 ? -12.149 -3.189 17.910 1.00 92.19 99 ASN A CA 1
ATOM 777 C C . ASN A 1 99 ? -12.361 -2.989 16.398 1.00 92.19 99 ASN A C 1
ATOM 779 O O . ASN A 1 99 ? -11.475 -3.270 15.593 1.00 92.19 99 ASN A O 1
ATOM 783 N N . GLN A 1 100 ? -13.522 -2.463 15.995 1.00 92.19 100 GLN A N 1
ATOM 784 C CA . GLN A 1 100 ? -13.796 -2.156 14.592 1.00 92.19 100 GLN A CA 1
ATOM 785 C C . GLN A 1 100 ? -12.892 -1.034 14.059 1.00 92.19 100 GLN A C 1
ATOM 787 O O . GLN A 1 100 ? -12.423 -1.110 12.921 1.00 92.19 100 GLN A O 1
ATOM 792 N N . SER A 1 101 ? -12.614 -0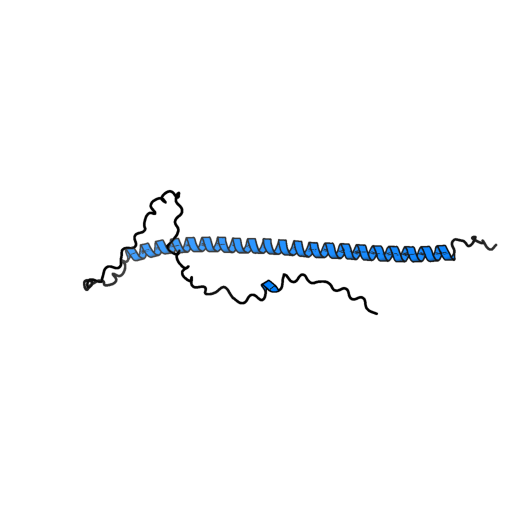.013 14.874 1.00 92.12 101 SER A N 1
ATOM 793 C CA . SER A 1 101 ? -11.686 1.059 14.507 1.00 92.12 101 SER A CA 1
ATOM 794 C C . SER A 1 101 ? -10.242 0.562 14.390 1.00 92.12 101 SER A C 1
ATOM 796 O O . SER A 1 101 ? -9.561 0.913 13.429 1.00 92.12 101 SER A O 1
ATOM 798 N N . GLU A 1 102 ? -9.802 -0.321 15.289 1.00 93.00 102 GLU A N 1
ATOM 799 C CA . GLU A 1 102 ? -8.470 -0.932 15.250 1.00 93.00 102 GLU A CA 1
ATOM 800 C C . GLU A 1 102 ? -8.281 -1.776 13.986 1.00 93.00 102 GLU A C 1
ATOM 802 O O . GLU A 1 102 ? -7.274 -1.632 13.290 1.00 93.00 102 GLU A O 1
ATOM 807 N N . ALA A 1 103 ? -9.282 -2.585 13.624 1.00 93.81 103 ALA A N 1
ATOM 808 C CA . ALA A 1 103 ? -9.262 -3.359 12.385 1.00 93.81 103 ALA A CA 1
ATOM 809 C C . ALA A 1 103 ? -9.186 -2.458 11.138 1.00 93.81 103 ALA A C 1
ATOM 811 O O . ALA A 1 103 ? -8.421 -2.736 10.213 1.00 93.81 103 ALA A O 1
ATOM 812 N N . CYS A 1 104 ? -9.943 -1.356 11.117 1.00 94.69 104 CYS A N 1
ATOM 813 C CA . CYS A 1 104 ? -9.915 -0.388 10.020 1.00 94.69 104 CYS A CA 1
ATOM 814 C C . CYS A 1 104 ? -8.529 0.258 9.864 1.00 94.69 104 CYS A C 1
ATOM 816 O O . CYS A 1 104 ? -7.984 0.300 8.760 1.00 94.69 104 CYS A O 1
ATOM 818 N N . VAL A 1 105 ? -7.931 0.705 10.973 1.00 97.06 105 VAL A N 1
ATOM 819 C CA . VAL A 1 105 ? -6.580 1.284 10.979 1.00 97.06 105 VAL A CA 1
ATOM 820 C C . VAL A 1 105 ? -5.554 0.271 10.474 1.00 97.06 105 VAL A C 1
ATOM 822 O O . VAL A 1 105 ? -4.723 0.627 9.641 1.00 97.06 105 VAL A O 1
ATOM 825 N N . GLY A 1 106 ? -5.655 -0.994 10.896 1.00 96.12 106 GLY A N 1
ATOM 826 C CA . GLY A 1 106 ? -4.786 -2.069 10.414 1.00 96.12 106 GLY A CA 1
ATOM 827 C C . GLY A 1 106 ? -4.801 -2.205 8.889 1.00 96.12 106 GLY A C 1
ATOM 828 O O . GLY A 1 106 ? -3.744 -2.176 8.263 1.00 96.12 106 GLY A O 1
ATOM 829 N N . ILE A 1 107 ? -5.992 -2.251 8.283 1.00 97.44 107 ILE A N 1
ATOM 830 C CA . ILE A 1 107 ? -6.153 -2.361 6.822 1.00 97.44 107 ILE A CA 1
ATOM 831 C C . ILE A 1 107 ? -5.552 -1.150 6.099 1.00 97.44 107 ILE A C 1
ATOM 833 O O . ILE A 1 107 ? -4.906 -1.301 5.061 1.00 97.44 107 ILE A O 1
ATOM 837 N N . ILE A 1 108 ? -5.781 0.059 6.619 1.00 97.81 108 ILE A N 1
ATOM 838 C CA . ILE A 1 108 ? -5.264 1.287 6.004 1.00 97.81 108 ILE A CA 1
ATOM 839 C C . ILE A 1 108 ? -3.735 1.295 6.054 1.00 97.81 108 ILE A C 1
ATOM 841 O O . ILE A 1 108 ? -3.094 1.543 5.034 1.00 97.81 108 ILE A O 1
ATOM 845 N N . CYS A 1 109 ? -3.147 0.994 7.213 1.00 97.81 109 CYS A N 1
ATOM 846 C CA . CYS A 1 109 ? -1.698 0.943 7.372 1.00 97.81 109 CYS A CA 1
ATOM 847 C C . CYS A 1 109 ? -1.059 -0.129 6.481 1.00 97.81 109 CYS A C 1
ATOM 849 O O . CYS A 1 109 ? -0.056 0.156 5.833 1.00 97.81 109 CYS A O 1
ATOM 851 N N . GLU A 1 110 ? -1.644 -1.327 6.402 1.00 97.50 110 GLU A N 1
ATOM 852 C CA . GLU A 1 110 ? -1.146 -2.407 5.542 1.00 97.50 110 GLU A CA 1
ATOM 853 C C . GLU A 1 110 ? -1.134 -1.995 4.066 1.00 97.50 110 GLU A C 1
ATOM 855 O O . GLU A 1 110 ? -0.119 -2.160 3.389 1.00 97.50 110 GLU A O 1
ATOM 860 N N . ARG A 1 111 ? -2.227 -1.396 3.577 1.00 98.19 111 ARG A N 1
ATOM 861 C CA . ARG A 1 111 ? -2.307 -0.899 2.194 1.00 98.19 111 ARG A CA 1
ATOM 862 C C . ARG A 1 111 ? -1.270 0.178 1.915 1.00 98.19 111 ARG A C 1
ATOM 864 O O . ARG A 1 111 ? -0.541 0.062 0.942 1.00 98.19 111 ARG A O 1
ATOM 871 N N . LEU A 1 112 ? -1.160 1.177 2.790 1.00 98.38 112 LEU A N 1
ATOM 872 C CA . LEU A 1 112 ? -0.196 2.264 2.616 1.00 98.38 112 LEU A CA 1
ATOM 873 C C . LEU A 1 112 ? 1.246 1.754 2.566 1.00 98.38 112 LEU A C 1
ATOM 875 O O . LEU A 1 112 ? 2.027 2.220 1.742 1.00 98.38 112 LEU A O 1
ATOM 879 N N . LEU A 1 113 ? 1.600 0.805 3.438 1.00 98.19 113 LEU A N 1
ATOM 880 C CA . LEU A 1 113 ? 2.932 0.202 3.440 1.00 98.19 113 LEU A CA 1
ATOM 881 C C . LEU A 1 113 ? 3.190 -0.581 2.154 1.00 98.19 113 LEU A C 1
ATOM 883 O O . LEU A 1 113 ? 4.255 -0.432 1.558 1.00 98.19 113 LEU A O 1
ATOM 887 N N . LYS A 1 114 ? 2.205 -1.365 1.712 1.00 98.31 114 LYS A N 1
ATOM 888 C CA . LYS A 1 114 ? 2.302 -2.147 0.484 1.00 98.31 114 LYS A CA 1
ATOM 889 C C . LYS A 1 114 ? 2.446 -1.262 -0.753 1.00 98.31 114 LYS A C 1
ATOM 891 O O . LYS A 1 114 ? 3.357 -1.484 -1.540 1.00 98.31 114 LYS A O 1
ATOM 896 N N . ASP A 1 115 ? 1.625 -0.223 -0.877 1.00 98.44 115 ASP A N 1
ATOM 897 C CA . ASP A 1 115 ? 1.701 0.734 -1.986 1.00 98.44 115 ASP A CA 1
ATOM 898 C C . ASP A 1 115 ? 3.083 1.409 -2.038 1.00 98.44 115 ASP A C 1
ATOM 900 O O . ASP A 1 115 ? 3.637 1.650 -3.112 1.00 98.44 115 ASP A O 1
ATOM 904 N N . TYR A 1 116 ? 3.670 1.699 -0.873 1.00 98.38 116 TYR A N 1
ATOM 905 C CA . TYR A 1 116 ? 5.005 2.286 -0.786 1.00 98.38 116 TYR A CA 1
ATOM 906 C C . TYR A 1 116 ? 6.106 1.303 -1.204 1.00 98.38 116 TYR A C 1
ATOM 908 O O . TYR A 1 116 ? 7.043 1.684 -1.907 1.00 98.38 116 TYR A O 1
ATOM 916 N N . GLU A 1 117 ? 5.998 0.043 -0.780 1.00 98.44 117 GLU A N 1
ATOM 917 C CA . GLU A 1 117 ? 6.919 -1.030 -1.161 1.00 98.44 117 GLU A CA 1
ATOM 918 C C . GLU A 1 117 ? 6.863 -1.308 -2.667 1.00 98.44 117 GLU A C 1
ATOM 920 O O . GLU A 1 117 ? 7.906 -1.373 -3.322 1.00 98.44 117 GLU A O 1
ATOM 925 N N . ASP A 1 118 ? 5.654 -1.414 -3.219 1.00 98.50 118 ASP A N 1
ATOM 926 C CA . ASP A 1 118 ? 5.423 -1.648 -4.642 1.00 98.50 118 ASP A CA 1
ATOM 927 C C . ASP A 1 118 ? 5.986 -0.492 -5.472 1.00 98.50 118 ASP A C 1
ATOM 929 O O . ASP A 1 118 ? 6.729 -0.726 -6.424 1.00 98.50 118 ASP A O 1
ATOM 933 N N . LYS A 1 119 ? 5.776 0.754 -5.036 1.00 98.62 119 LYS A N 1
ATOM 934 C CA . LYS A 1 119 ? 6.359 1.926 -5.695 1.00 98.62 119 LYS A CA 1
ATOM 935 C C . LYS A 1 119 ? 7.888 1.901 -5.706 1.00 98.62 119 LYS A C 1
ATOM 937 O O . LYS A 1 119 ? 8.498 2.170 -6.735 1.00 98.62 119 LYS A O 1
ATOM 942 N N . ILE A 1 120 ? 8.525 1.572 -4.581 1.00 98.50 120 ILE A N 1
ATOM 943 C CA . ILE A 1 120 ? 9.993 1.463 -4.525 1.00 98.50 120 ILE A CA 1
ATOM 944 C C . ILE A 1 120 ? 10.487 0.360 -5.468 1.00 98.50 120 ILE A C 1
ATOM 946 O O . ILE A 1 120 ? 11.499 0.540 -6.151 1.00 98.50 120 ILE A O 1
ATOM 950 N N . ARG A 1 121 ? 9.783 -0.775 -5.512 1.00 98.69 121 ARG A N 1
ATOM 951 C CA . ARG A 1 121 ? 10.119 -1.895 -6.394 1.00 98.69 121 ARG A CA 1
ATOM 952 C C . ARG A 1 121 ? 10.001 -1.504 -7.867 1.00 98.69 121 ARG A C 1
ATOM 954 O O . ARG A 1 121 ? 10.911 -1.799 -8.634 1.00 98.69 121 ARG A O 1
ATOM 961 N N . GLU A 1 122 ? 8.928 -0.820 -8.250 1.00 98.62 122 GLU A N 1
ATOM 962 C CA . GLU A 1 122 ? 8.715 -0.345 -9.621 1.00 98.62 122 GLU A CA 1
ATOM 963 C C . GLU A 1 122 ? 9.801 0.639 -10.066 1.00 98.62 122 GLU A C 1
ATOM 965 O O . GLU A 1 122 ? 10.385 0.456 -11.132 1.00 98.62 122 GLU A O 1
ATOM 970 N N . GLU A 1 123 ? 10.134 1.629 -9.235 1.00 98.56 123 GLU A N 1
ATOM 971 C CA . GLU A 1 123 ? 11.207 2.595 -9.519 1.00 98.56 123 GLU A CA 1
ATOM 972 C C . GLU A 1 123 ? 12.561 1.889 -9.697 1.00 98.56 123 GLU A C 1
ATOM 974 O O . GLU A 1 123 ? 13.324 2.190 -10.619 1.00 98.56 123 GLU A O 1
ATOM 979 N N . TYR A 1 124 ? 12.855 0.901 -8.844 1.00 98.50 124 TYR A N 1
ATOM 980 C CA . TYR A 1 124 ? 14.069 0.097 -8.960 1.00 98.50 124 TYR A CA 1
ATOM 981 C C . TYR A 1 124 ? 14.123 -0.669 -10.287 1.00 98.50 124 TYR A C 1
ATOM 983 O O . TYR A 1 124 ? 15.119 -0.576 -11.010 1.00 98.50 124 TYR A O 1
ATOM 991 N N . GLU A 1 125 ? 13.054 -1.390 -10.626 1.00 98.69 125 GLU A N 1
ATOM 992 C CA . GLU A 1 125 ? 12.950 -2.146 -11.877 1.00 98.69 125 GLU A CA 1
ATOM 993 C C . GLU A 1 125 ? 13.026 -1.229 -13.101 1.00 98.69 125 GLU A C 1
ATOM 995 O O . GLU A 1 125 ? 13.677 -1.553 -14.097 1.00 98.69 125 GLU A O 1
ATOM 1000 N N . GLN A 1 126 ? 12.414 -0.048 -13.036 1.00 98.62 126 GLN A N 1
ATOM 1001 C CA . GLN A 1 126 ? 12.470 0.934 -14.110 1.00 98.62 126 GLN A CA 1
ATOM 1002 C C . GLN A 1 126 ? 13.901 1.431 -14.339 1.00 98.62 126 GLN A C 1
ATOM 1004 O O . GLN A 1 126 ? 14.376 1.461 -15.482 1.00 98.62 126 GLN A O 1
ATOM 1009 N N . ILE A 1 127 ? 14.612 1.787 -13.266 1.00 98.69 127 ILE A N 1
ATOM 1010 C CA . ILE A 1 127 ? 16.011 2.217 -13.344 1.00 98.69 127 ILE A CA 1
ATOM 1011 C C . ILE A 1 127 ? 16.882 1.079 -13.878 1.00 98.69 127 ILE A C 1
ATOM 1013 O O . ILE A 1 127 ? 17.695 1.306 -14.778 1.00 98.69 127 ILE A O 1
ATOM 1017 N N . LEU A 1 128 ? 16.705 -0.138 -13.365 1.00 98.50 128 LEU A N 1
ATOM 1018 C CA . LEU A 1 128 ? 17.460 -1.313 -13.793 1.00 98.50 128 LEU A CA 1
ATOM 1019 C C . LEU A 1 128 ? 17.276 -1.580 -15.290 1.00 98.50 128 LEU A C 1
ATOM 1021 O O . LEU A 1 128 ? 18.264 -1.687 -16.020 1.00 98.50 128 LEU A O 1
ATOM 1025 N N . ASN A 1 129 ? 16.030 -1.620 -15.760 1.00 98.56 129 ASN A N 1
ATOM 1026 C CA . ASN A 1 129 ? 15.716 -1.843 -17.169 1.00 98.56 129 ASN A CA 1
ATOM 1027 C C . AS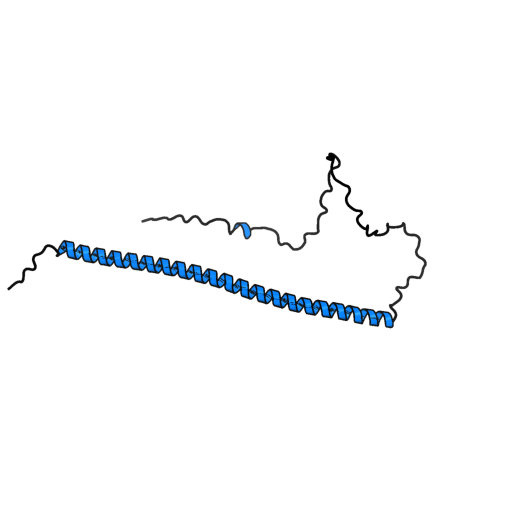N A 1 129 ? 16.279 -0.735 -18.063 1.00 98.56 129 ASN A C 1
ATOM 1029 O O . ASN A 1 129 ? 16.871 -1.024 -19.103 1.00 98.56 129 ASN A O 1
ATOM 1033 N N . THR A 1 130 ? 16.174 0.524 -17.632 1.00 98.56 130 THR A N 1
ATOM 1034 C CA . THR A 1 130 ? 16.758 1.661 -18.360 1.00 98.56 130 THR A CA 1
ATOM 1035 C C . THR A 1 130 ? 18.272 1.504 -18.487 1.00 98.56 130 THR A C 1
ATOM 1037 O O . THR A 1 130 ? 18.824 1.632 -19.580 1.00 98.56 130 THR A O 1
ATOM 1040 N N . LYS A 1 131 ? 18.958 1.153 -17.393 1.00 98.62 131 LYS A N 1
ATOM 1041 C CA . LYS A 1 131 ? 20.411 0.941 -17.395 1.00 98.62 131 LYS A CA 1
ATOM 1042 C C . LYS A 1 131 ? 20.816 -0.234 -18.281 1.00 98.62 131 LYS A C 1
ATOM 1044 O O . LYS A 1 131 ? 21.797 -0.119 -19.012 1.00 98.62 131 LYS A O 1
ATOM 1049 N N . LEU A 1 132 ? 20.073 -1.339 -18.256 1.00 98.62 132 LEU A N 1
ATOM 1050 C CA . LEU A 1 132 ? 20.336 -2.491 -19.123 1.00 98.62 132 LEU A CA 1
ATOM 1051 C C . LEU A 1 132 ? 20.157 -2.144 -20.606 1.00 98.62 132 LEU A C 1
ATOM 1053 O O . LEU A 1 132 ? 21.001 -2.519 -21.421 1.00 98.62 132 LEU A O 1
ATOM 1057 N N . ALA A 1 133 ? 19.117 -1.384 -20.950 1.00 98.31 133 ALA A N 1
ATOM 1058 C CA . ALA A 1 133 ? 18.891 -0.919 -22.314 1.00 98.31 133 ALA A CA 1
ATOM 1059 C C . ALA A 1 133 ? 20.019 0.011 -22.796 1.00 98.31 133 ALA A C 1
ATOM 1061 O O . ALA A 1 133 ? 20.564 -0.194 -23.878 1.00 98.31 133 ALA A O 1
ATOM 1062 N N . GLU A 1 134 ? 20.439 0.979 -21.975 1.00 98.31 134 GLU A N 1
ATOM 1063 C CA . GLU A 1 134 ? 21.571 1.868 -22.286 1.00 98.31 134 GLU A CA 1
ATOM 1064 C C . GLU A 1 134 ? 22.869 1.085 -22.554 1.00 98.31 134 GLU A C 1
ATOM 1066 O O . GLU A 1 134 ? 23.616 1.404 -23.486 1.00 98.31 134 GLU A O 1
ATOM 1071 N N . GLN A 1 135 ? 23.141 0.050 -21.751 1.00 98.56 135 GLN A N 1
ATOM 1072 C CA . GLN A 1 135 ? 24.303 -0.824 -21.936 1.00 98.56 135 GLN A CA 1
ATOM 1073 C C . GLN A 1 135 ? 24.213 -1.609 -23.248 1.00 98.56 135 GLN A C 1
ATOM 1075 O O . GLN A 1 135 ? 25.193 -1.665 -23.995 1.00 98.56 135 GLN A O 1
ATOM 1080 N N . TYR A 1 136 ? 23.043 -2.176 -23.551 1.00 98.38 136 TYR A N 1
ATOM 1081 C CA . TYR A 1 136 ? 22.807 -2.907 -24.794 1.00 98.38 136 TYR A CA 1
ATOM 1082 C C . TYR A 1 136 ? 23.016 -2.016 -26.023 1.00 98.38 136 TYR A C 1
ATOM 1084 O O . TYR A 1 136 ? 23.801 -2.356 -26.910 1.00 98.38 136 TYR A O 1
ATOM 1092 N N . GLU A 1 137 ? 22.395 -0.837 -26.038 1.00 98.19 137 GLU A N 1
ATOM 1093 C CA . GLU A 1 137 ? 22.544 0.144 -27.115 1.00 98.19 137 GLU A CA 1
ATOM 1094 C C . GLU A 1 137 ? 24.005 0.565 -27.303 1.00 98.19 137 GLU A C 1
ATOM 1096 O O . GLU A 1 137 ? 24.502 0.645 -28.428 1.00 98.19 137 GLU A O 1
ATOM 1101 N N . SER A 1 138 ? 24.730 0.785 -26.204 1.00 97.75 138 SER A N 1
ATOM 1102 C CA . SER A 1 138 ? 26.155 1.128 -26.245 1.00 97.75 138 SER A CA 1
ATOM 1103 C C . SER A 1 138 ? 26.996 0.006 -26.858 1.00 97.75 138 SER A C 1
ATOM 1105 O O . SER A 1 138 ? 27.876 0.272 -27.679 1.00 97.75 138 SER A O 1
ATOM 1107 N N . PHE A 1 139 ? 26.711 -1.250 -26.507 1.00 97.94 139 PHE A N 1
ATOM 1108 C CA . PHE A 1 139 ? 27.395 -2.418 -27.063 1.00 97.94 139 PHE A CA 1
ATOM 1109 C C . PHE A 1 139 ? 27.123 -2.594 -28.564 1.00 97.94 139 PHE A C 1
ATOM 1111 O O . PHE A 1 139 ? 28.055 -2.824 -29.346 1.00 97.94 139 PHE A O 1
ATOM 1118 N N . VAL A 1 140 ? 25.862 -2.450 -28.982 1.00 97.62 140 VAL A N 1
ATOM 1119 C CA . VAL A 1 140 ? 25.464 -2.541 -30.394 1.00 97.62 140 VAL A CA 1
ATOM 1120 C C . VAL A 1 140 ? 26.126 -1.430 -31.207 1.00 97.62 140 VAL A C 1
ATOM 1122 O O . VAL A 1 140 ? 26.760 -1.725 -32.223 1.00 97.62 140 VAL A O 1
ATOM 1125 N N . LYS A 1 141 ? 26.066 -0.177 -30.735 1.00 97.25 141 LYS A N 1
ATOM 1126 C CA . LYS A 1 141 ? 26.725 0.969 -31.386 1.00 97.25 141 LYS A CA 1
ATOM 1127 C C . LYS A 1 141 ? 28.229 0.769 -31.498 1.00 97.25 141 LYS A C 1
ATOM 1129 O O . LYS A 1 141 ? 28.777 0.916 -32.584 1.00 97.25 141 LYS A O 1
ATOM 1134 N N . PHE A 1 142 ? 28.889 0.348 -30.418 1.00 97.56 142 PHE A N 1
ATOM 1135 C CA . PHE A 1 142 ? 30.322 0.062 -30.448 1.00 97.56 142 PHE A CA 1
ATOM 1136 C C . PHE A 1 142 ? 30.669 -0.993 -31.505 1.00 97.56 142 PHE A C 1
ATOM 1138 O O . PHE A 1 142 ? 31.607 -0.814 -32.282 1.00 97.56 142 PHE A O 1
ATOM 1145 N N . THR A 1 143 ? 29.902 -2.081 -31.570 1.00 95.31 143 THR A N 1
ATOM 1146 C CA . THR A 1 143 ? 30.126 -3.150 -32.551 1.00 95.31 143 THR A CA 1
ATOM 1147 C C . THR A 1 143 ? 29.914 -2.651 -33.979 1.00 95.31 143 THR A C 1
ATOM 1149 O O . THR A 1 143 ? 30.748 -2.904 -34.853 1.00 95.31 143 THR A O 1
ATOM 1152 N N . HIS A 1 144 ? 28.839 -1.897 -34.211 1.00 94.31 144 HIS A N 1
ATOM 1153 C CA . HIS A 1 144 ? 28.544 -1.290 -35.504 1.00 94.31 144 HIS A CA 1
ATOM 1154 C C . HIS A 1 144 ? 29.669 -0.349 -35.961 1.00 94.31 144 HIS A C 1
ATOM 1156 O O . HIS A 1 144 ? 30.184 -0.492 -37.073 1.00 94.31 144 HIS A O 1
ATOM 1162 N N . ASP A 1 145 ? 30.131 0.537 -35.079 1.00 94.94 145 ASP A N 1
ATOM 1163 C CA . ASP A 1 145 ? 31.214 1.482 -35.357 1.00 94.94 145 ASP A CA 1
ATOM 1164 C C . ASP A 1 145 ? 32.539 0.776 -35.662 1.00 94.94 145 ASP A C 1
ATOM 1166 O O . ASP A 1 145 ? 33.318 1.241 -36.499 1.00 94.94 145 ASP A O 1
ATOM 1170 N N . GLN A 1 146 ? 32.822 -0.348 -34.998 1.00 92.06 146 GLN A N 1
ATOM 1171 C CA . GLN A 1 146 ? 34.019 -1.150 -35.264 1.00 92.06 146 GLN A CA 1
ATOM 1172 C C . GLN A 1 146 ? 33.962 -1.807 -36.648 1.00 92.06 146 GLN A C 1
ATOM 1174 O O . GLN A 1 146 ? 34.970 -1.817 -37.360 1.00 92.06 146 GLN A O 1
ATOM 1179 N N . ILE A 1 147 ? 32.794 -2.309 -37.060 1.00 91.31 147 ILE A N 1
ATOM 1180 C CA . ILE A 1 147 ? 32.581 -2.848 -38.410 1.00 91.31 147 ILE A CA 1
ATOM 1181 C C . ILE A 1 147 ? 32.731 -1.730 -39.448 1.00 91.31 147 ILE A C 1
ATOM 1183 O O . ILE A 1 147 ? 33.463 -1.897 -40.425 1.00 91.31 147 ILE A O 1
ATOM 1187 N N . MET A 1 148 ? 32.113 -0.570 -39.216 1.00 88.94 148 MET A N 1
ATOM 1188 C CA . MET A 1 148 ? 32.189 0.576 -40.125 1.00 88.94 148 MET A CA 1
ATOM 1189 C C . MET A 1 148 ? 33.601 1.141 -40.251 1.00 88.94 148 MET A C 1
ATOM 1191 O O . MET A 1 148 ? 34.052 1.401 -41.364 1.00 88.94 148 MET A O 1
ATOM 1195 N N . ARG A 1 149 ? 34.367 1.234 -39.161 1.00 90.19 149 ARG A N 1
ATOM 1196 C CA . ARG A 1 149 ? 35.783 1.628 -39.242 1.00 90.19 149 ARG A CA 1
ATOM 1197 C C . ARG A 1 149 ? 36.652 0.610 -39.984 1.00 90.19 149 ARG A C 1
ATOM 1199 O O . ARG A 1 149 ? 37.596 1.011 -40.657 1.00 90.19 149 ARG A O 1
ATOM 1206 N N . ARG A 1 150 ? 36.367 -0.692 -39.868 1.00 86.00 150 ARG A N 1
ATOM 1207 C CA . ARG A 1 150 ? 37.142 -1.762 -40.530 1.00 86.00 150 ARG A CA 1
ATOM 1208 C C . ARG A 1 150 ? 36.790 -1.948 -42.010 1.00 86.00 150 ARG A C 1
ATOM 1210 O O . ARG A 1 150 ? 37.674 -2.300 -42.788 1.00 86.00 150 ARG A O 1
ATOM 1217 N N . TYR A 1 151 ? 35.526 -1.761 -42.389 1.00 80.06 151 TYR A N 1
ATOM 1218 C CA . TYR A 1 151 ? 35.009 -2.150 -43.708 1.00 80.06 151 TYR A CA 1
ATOM 1219 C C . TYR A 1 151 ? 34.257 -1.038 -44.454 1.00 80.06 151 TYR A C 1
ATOM 1221 O O . TYR A 1 151 ? 34.011 -1.195 -45.644 1.00 80.06 151 TYR A O 1
ATOM 1229 N N . GLY A 1 152 ? 33.933 0.089 -43.815 1.00 66.62 152 GLY A N 1
ATOM 1230 C CA . GLY A 1 152 ? 33.158 1.186 -44.416 1.00 66.62 152 GLY A CA 1
ATOM 1231 C C . GLY A 1 152 ? 33.898 2.004 -45.483 1.00 66.62 152 GLY A C 1
ATOM 1232 O O . GLY A 1 152 ? 33.259 2.728 -46.236 1.00 66.62 152 GLY A O 1
ATOM 1233 N N . THR A 1 153 ? 35.225 1.875 -45.589 1.00 61.59 153 THR A N 1
ATOM 1234 C CA . THR A 1 153 ? 36.057 2.513 -46.631 1.00 61.59 153 THR A CA 1
ATOM 1235 C C . THR A 1 153 ? 36.628 1.534 -47.658 1.00 61.59 153 THR A C 1
ATOM 1237 O O . THR A 1 153 ? 37.352 1.961 -48.557 1.00 61.59 153 THR A O 1
ATOM 1240 N N . ARG A 1 154 ? 36.316 0.229 -47.585 1.00 55.56 154 ARG A N 1
ATOM 1241 C CA . ARG A 1 154 ? 36.649 -0.679 -48.695 1.00 55.56 154 ARG A CA 1
ATOM 1242 C C . ARG A 1 154 ? 35.632 -0.434 -49.811 1.00 55.56 154 ARG A C 1
ATOM 1244 O O . ARG A 1 154 ? 34.442 -0.614 -49.555 1.00 55.56 154 ARG A O 1
ATOM 1251 N N . PRO A 1 155 ? 36.057 -0.065 -51.037 1.00 55.28 155 PRO A N 1
ATOM 1252 C CA . PRO A 1 155 ? 35.164 -0.130 -52.183 1.00 55.28 155 PRO A CA 1
ATOM 1253 C C . PRO A 1 155 ? 34.599 -1.545 -52.218 1.00 55.28 155 PRO A C 1
ATOM 1255 O O . PRO A 1 155 ? 35.355 -2.506 -52.042 1.00 55.28 155 PRO A O 1
ATOM 1258 N N . THR A 1 156 ? 33.291 -1.686 -52.408 1.00 56.47 156 THR A N 1
ATOM 1259 C CA . THR A 1 156 ? 32.679 -2.969 -52.745 1.00 56.47 156 THR A CA 1
ATOM 1260 C C . THR A 1 156 ? 33.292 -3.432 -54.064 1.00 56.47 156 THR A C 1
ATOM 1262 O O . THR A 1 156 ? 32.779 -3.123 -55.137 1.00 56.47 156 THR A O 1
ATOM 1265 N N . SER A 1 157 ? 34.444 -4.103 -54.007 1.00 56.50 157 SER A N 1
ATOM 1266 C CA . SER A 1 157 ? 35.039 -4.743 -55.167 1.00 56.50 157 SER A CA 1
ATOM 1267 C C . SER A 1 157 ? 34.161 -5.945 -55.471 1.00 56.50 157 SER A C 1
ATOM 1269 O O . SER A 1 157 ? 34.304 -7.005 -54.857 1.00 56.50 157 SER A O 1
ATOM 1271 N N . TYR A 1 158 ? 33.203 -5.735 -56.368 1.00 55.66 158 TYR A N 1
ATOM 1272 C CA . TYR A 1 158 ? 32.506 -6.810 -57.046 1.00 55.66 158 TYR A CA 1
ATOM 1273 C C . TYR A 1 158 ? 33.583 -7.562 -57.830 1.00 55.66 158 TYR A C 1
ATOM 1275 O O . TYR A 1 158 ? 34.045 -7.102 -58.873 1.00 55.66 158 TYR A O 1
ATOM 1283 N N . VAL A 1 159 ? 34.094 -8.646 -57.250 1.00 50.59 159 VAL A N 1
ATOM 1284 C CA . VAL A 1 159 ? 34.966 -9.564 -57.976 1.00 50.59 159 VAL A CA 1
ATOM 1285 C C . VAL A 1 159 ? 34.085 -10.182 -59.059 1.00 50.59 159 VAL A C 1
ATOM 1287 O O . VAL A 1 159 ? 33.090 -10.832 -58.739 1.00 50.59 159 VAL A O 1
ATOM 1290 N N . SER A 1 160 ? 34.397 -9.835 -60.310 1.00 49.94 160 SER A N 1
ATOM 1291 C CA . SER A 1 160 ? 33.878 -10.475 -61.525 1.00 49.94 160 SER A CA 1
ATOM 1292 C C . SER A 1 160 ? 34.475 -11.864 -61.697 1.00 49.94 160 SER A C 1
ATOM 1294 O O . SER A 1 160 ? 35.629 -12.055 -61.246 1.00 49.94 160 SER A O 1
#

Solvent-accessible surface area (backbone atoms only — not comparable to full-atom values): 10586 Å² total; per-residue (Å²): 135,88,84,87,80,83,78,81,74,81,86,66,69,64,70,70,75,69,63,88,72,78,89,82,80,78,75,84,74,83,76,85,74,85,78,92,78,86,81,80,86,92,74,83,82,78,79,86,72,84,72,81,74,74,79,77,92,69,81,82,70,85,72,75,93,73,80,64,80,73,73,72,51,74,70,53,48,52,52,50,51,55,52,49,51,54,51,52,52,53,50,53,54,50,50,52,53,48,54,52,50,53,55,52,51,50,54,54,53,54,49,54,52,48,54,52,51,52,49,53,50,50,54,50,52,51,52,51,52,50,53,52,49,54,51,51,52,50,50,52,48,52,51,51,51,52,50,42,73,75,51,66,80,58,76,85,74,78,80,126